Protein AF-D8TNQ2-F1 (afdb_monomer)

pLDDT: mean 84.47, std 15.9, range [30.89, 97.31]

Nearest PDB structures (foldseek):
  5v9t-assembly2_B  TM=5.669E-01  e=1.980E-07  Homo sapiens
  4igp-assembly1_A  TM=9.130E-01  e=7.333E-04  Oryza sativa Japonica Group
  5fwj-assembly2_B  TM=7.822E-01  e=3.692E-03  Homo sapiens

Organism: NCBI:txid3068

Sequence (147 aa):
MTSCGGAQEGTAFMSIPSAPTFCPTEDEWEEPLRYLASIRPQAEPYGICKIIPPKGWEPPCALNLSLLKFPTRKQKVHELQHRDFKQAQLDFYEDYDRFLHSQGKQLCKWKYPQFLGKDIDIFVLYRAVKRRGGYESITEQKKWREV

Solvent-accessible surface area (backbone atoms only — not comparable to full-atom values): 9654 Å² total; per-residue (Å²): 135,83,84,88,81,90,86,75,90,65,78,76,74,74,76,74,78,79,62,57,74,44,72,52,52,69,79,46,56,77,41,52,70,62,42,51,60,70,48,36,85,74,32,58,88,68,77,46,65,43,75,47,76,40,94,86,69,74,82,78,79,90,68,62,72,92,77,65,80,77,90,84,82,91,79,60,72,91,54,60,89,40,64,63,52,60,54,54,44,51,55,48,52,54,52,49,35,54,53,31,46,76,71,79,40,73,81,52,76,92,69,50,60,63,57,97,88,37,77,54,58,62,63,59,50,50,52,44,36,51,75,59,65,28,69,67,53,31,60,77,68,65,44,69,88,78,94

Mean predicted aligned error: 13.46 Å

Secondary structure (DSSP, 8-state):
---------------PPPPPEE---HHHHHSHHHHHHHHHHHHGGGS--EEPPPTT--------TTT---------HHHHTTHHHHHHHHHHHHHHHHHHHHTT----GGG--EETTEE--HHHHHHHHHHTTHHHHHHHTT-GGG-

InterPro domains:
  IPR001606 ARID DNA-binding domain [PF01388] (90-147)
  IPR001606 ARID DNA-binding domain [PS51011] (86-147)
  IPR003349 JmjN domain [PF02375] (20-53)
  IPR003349 JmjN domain [PS51183] (19-60)
  IPR003349 JmjN domain [SM00545] (18-59)
  IPR036431 ARID DNA-binding domain superfamily [SSF46774] (69-147)

Radius of gyration: 27.8 Å; Cα contacts (8 Å, |Δi|>4): 69; chains: 1; bounding box: 57×58×66 Å

Foldseek 3Di:
DDDDDDDDPDPPPPPDDDQAEEEDDPVCVVPVVVVCVVCCVVRVVVVDHHYDYPPPDDDDDPDDPVPDDDDDDDDDPVCVVCPVVVVVLVVVVVVVQVVQVVVVHGDDQVPADDDPNHGDSVSVVQVVQVVQPHDVNCVVVVVPVVD

Structure (mmCIF, N/CA/C/O backbone):
data_AF-D8TNQ2-F1
#
_entry.id   AF-D8TNQ2-F1
#
loop_
_atom_site.group_PDB
_atom_site.id
_atom_site.type_symbol
_atom_site.label_atom_id
_atom_site.label_alt_id
_atom_site.label_comp_id
_atom_site.label_asym_id
_atom_site.label_entity_id
_atom_site.label_seq_id
_atom_site.pdbx_PDB_ins_code
_atom_site.Cartn_x
_atom_site.Cartn_y
_atom_site.Cartn_z
_atom_site.occupancy
_atom_site.B_iso_or_equiv
_atom_site.auth_seq_id
_atom_site.auth_comp_id
_atom_site.auth_asym_id
_atom_site.auth_atom_id
_atom_site.pdbx_PDB_model_num
ATOM 1 N N . MET A 1 1 ? 21.704 -41.884 31.330 1.00 35.34 1 MET A N 1
ATOM 2 C CA . MET A 1 1 ? 21.162 -40.635 31.901 1.00 35.34 1 MET A CA 1
ATOM 3 C C . MET A 1 1 ? 20.596 -39.831 30.734 1.00 35.34 1 MET A C 1
ATOM 5 O O . MET A 1 1 ? 21.374 -39.411 29.896 1.00 35.34 1 MET A O 1
ATOM 9 N N . THR A 1 2 ? 19.314 -40.062 30.418 1.00 35.72 2 THR A N 1
ATOM 10 C CA . THR A 1 2 ? 18.192 -39.096 30.589 1.00 35.72 2 THR A CA 1
ATOM 11 C C . THR A 1 2 ? 18.253 -38.005 29.506 1.00 35.72 2 THR A C 1
ATOM 13 O O . THR A 1 2 ? 19.149 -37.179 29.547 1.00 35.72 2 THR A O 1
ATOM 16 N N . SER A 1 3 ? 17.538 -38.104 28.379 1.00 34.66 3 SER A N 1
ATOM 17 C CA . SER A 1 3 ? 16.085 -37.954 28.142 1.00 34.66 3 SER A CA 1
ATOM 18 C C . SER A 1 3 ? 15.534 -36.536 28.360 1.00 34.66 3 SER A C 1
ATOM 20 O O . SER A 1 3 ? 15.686 -35.985 29.444 1.00 34.66 3 SER A O 1
ATOM 22 N N . CYS A 1 4 ? 14.763 -36.087 27.356 1.00 34.34 4 CYS A N 1
ATOM 23 C CA . CYS A 1 4 ? 13.800 -34.970 27.320 1.00 34.34 4 CYS A CA 1
ATOM 24 C C . CYS A 1 4 ? 14.392 -33.543 27.253 1.00 34.34 4 CYS A C 1
ATOM 26 O O . CYS A 1 4 ? 15.386 -33.248 27.892 1.00 34.34 4 CYS A O 1
ATOM 28 N N . GLY A 1 5 ? 13.821 -32.585 26.520 1.00 30.89 5 GLY A N 1
ATOM 29 C CA . GLY A 1 5 ? 12.487 -32.513 25.934 1.00 30.89 5 GLY A CA 1
ATOM 30 C C . GLY A 1 5 ? 12.405 -31.429 24.856 1.00 30.89 5 GLY A C 1
ATOM 31 O O . GLY A 1 5 ? 13.267 -30.557 24.758 1.00 30.89 5 GLY A O 1
ATOM 32 N N . GLY A 1 6 ? 11.380 -31.550 24.015 1.00 41.28 6 GLY A N 1
ATOM 33 C CA . GLY A 1 6 ? 11.114 -30.645 22.905 1.00 41.28 6 GLY A CA 1
ATOM 34 C C . GLY A 1 6 ? 10.463 -29.324 23.306 1.00 41.28 6 GLY A C 1
ATOM 35 O O . GLY A 1 6 ? 9.949 -29.178 24.411 1.00 41.28 6 GLY A O 1
ATOM 36 N N . ALA A 1 7 ? 10.492 -28.396 22.352 1.00 35.47 7 ALA A N 1
ATOM 37 C CA . ALA A 1 7 ? 9.659 -27.204 22.167 1.00 35.47 7 ALA A CA 1
ATOM 38 C C . ALA A 1 7 ? 10.295 -26.474 20.957 1.00 35.47 7 ALA A C 1
ATOM 40 O O . ALA A 1 7 ? 11.505 -26.300 20.940 1.00 35.47 7 ALA A O 1
ATOM 41 N N . GLN A 1 8 ? 9.635 -26.054 19.884 1.00 39.62 8 GLN A N 1
ATOM 42 C CA . GLN A 1 8 ? 8.227 -25.860 19.572 1.00 39.62 8 GLN A CA 1
ATOM 43 C C . GLN A 1 8 ? 8.065 -26.089 18.060 1.00 39.62 8 GLN A C 1
ATOM 45 O O . GLN A 1 8 ? 8.934 -25.689 17.283 1.00 39.62 8 GLN A O 1
ATOM 50 N N . GLU A 1 9 ? 6.948 -26.680 17.636 1.00 41.31 9 GLU A N 1
ATOM 51 C CA . GLU A 1 9 ? 6.455 -26.527 16.265 1.00 41.31 9 GLU A CA 1
ATOM 52 C C . GLU A 1 9 ? 6.163 -25.041 16.043 1.00 41.31 9 GLU A C 1
ATOM 54 O O . GLU A 1 9 ? 5.112 -24.518 16.416 1.00 41.31 9 GLU A O 1
ATOM 59 N N . GLY A 1 10 ? 7.139 -24.330 15.479 1.00 40.44 10 GLY A N 1
ATOM 60 C CA . GLY A 1 10 ? 6.885 -23.048 14.852 1.00 40.44 10 GLY A CA 1
ATOM 61 C C . GLY A 1 10 ? 5.873 -23.291 13.745 1.00 40.44 10 GLY A C 1
ATOM 62 O O . GLY A 1 10 ? 6.100 -24.140 12.884 1.00 40.44 10 GLY A O 1
ATOM 63 N N . THR A 1 11 ? 4.752 -22.573 13.796 1.00 46.75 11 THR A N 1
ATOM 64 C CA . THR A 1 11 ? 3.790 -22.469 12.699 1.00 46.75 11 THR A CA 1
ATOM 65 C C . THR A 1 11 ? 4.561 -22.438 11.388 1.00 46.75 11 THR A C 1
ATOM 67 O O . THR A 1 11 ? 5.325 -21.494 11.166 1.00 46.75 11 THR A O 1
ATOM 70 N N . ALA A 1 12 ? 4.432 -23.487 10.574 1.00 49.22 12 ALA A N 1
ATOM 71 C CA . ALA A 1 12 ? 5.101 -23.552 9.290 1.00 49.22 12 ALA A CA 1
ATOM 72 C C . ALA A 1 12 ? 4.724 -22.279 8.529 1.00 49.22 12 ALA A C 1
ATOM 74 O O . ALA A 1 12 ? 3.564 -22.095 8.156 1.00 49.22 12 ALA A O 1
ATOM 75 N N . PHE A 1 13 ? 5.683 -21.364 8.364 1.00 58.62 13 PHE A N 1
ATOM 76 C CA . PHE A 1 13 ? 5.575 -20.309 7.373 1.00 58.62 13 PHE A CA 1
ATOM 77 C C . PHE A 1 13 ? 5.373 -21.054 6.061 1.00 58.62 13 PHE A C 1
ATOM 79 O O . PHE A 1 13 ? 6.330 -21.599 5.516 1.00 58.62 13 PHE A O 1
ATOM 86 N N . MET A 1 14 ? 4.124 -21.164 5.601 1.00 58.84 14 MET A N 1
ATOM 87 C CA . MET A 1 14 ? 3.856 -21.636 4.253 1.00 58.84 14 MET A CA 1
ATOM 88 C C . MET A 1 14 ? 4.643 -20.696 3.352 1.00 58.84 14 MET A C 1
ATOM 90 O O . MET A 1 14 ? 4.367 -19.494 3.315 1.00 58.84 14 MET A O 1
ATOM 94 N N . SER A 1 15 ? 5.708 -21.214 2.746 1.00 78.94 15 SER A N 1
ATOM 95 C CA . SER A 1 15 ? 6.585 -20.420 1.909 1.00 78.94 15 SER A CA 1
ATOM 96 C C . SER A 1 15 ? 5.744 -19.915 0.748 1.00 78.94 15 SER A C 1
ATOM 98 O O . SER A 1 15 ? 5.277 -20.681 -0.093 1.00 78.94 15 SER A O 1
ATOM 100 N N . ILE A 1 16 ? 5.487 -18.610 0.742 1.00 85.31 16 ILE A N 1
ATOM 101 C CA . ILE A 1 16 ? 4.807 -17.967 -0.376 1.00 85.31 16 ILE A CA 1
ATOM 102 C C . ILE A 1 16 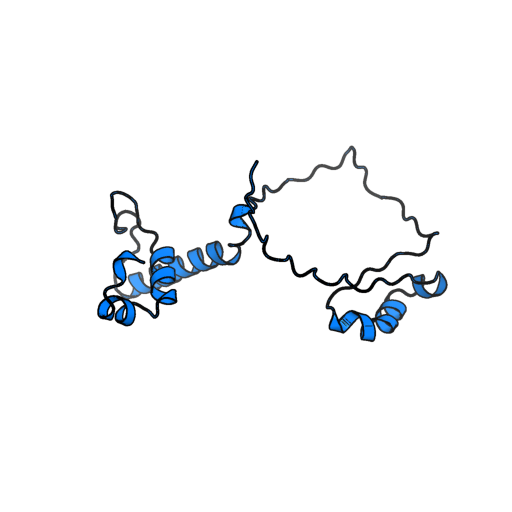? 5.687 -18.212 -1.610 1.00 85.31 16 ILE A C 1
ATOM 104 O O . ILE A 1 16 ? 6.895 -17.950 -1.540 1.00 85.31 16 ILE A O 1
ATOM 108 N N . PRO A 1 17 ? 5.134 -18.742 -2.716 1.00 88.88 17 PRO A N 1
ATOM 109 C CA . PRO A 1 17 ? 5.919 -18.982 -3.915 1.00 88.88 17 PRO A CA 1
ATOM 110 C C . PRO A 1 17 ? 6.496 -17.662 -4.431 1.00 88.88 17 PRO A C 1
ATOM 112 O O . PRO A 1 17 ? 5.834 -16.623 -4.408 1.00 88.88 17 PRO A O 1
ATOM 115 N N . SER A 1 18 ? 7.746 -17.701 -4.895 1.00 90.75 18 SER A N 1
ATOM 116 C CA . SER A 1 18 ? 8.381 -16.529 -5.499 1.00 90.75 18 SER A CA 1
ATOM 117 C C . SER A 1 18 ? 7.611 -16.089 -6.744 1.00 90.75 18 SER A C 1
ATOM 119 O O . SER A 1 18 ? 7.120 -16.923 -7.505 1.00 90.75 18 SER A O 1
ATOM 121 N N . ALA A 1 19 ? 7.557 -14.778 -6.981 1.00 94.31 19 ALA A N 1
ATOM 122 C CA . ALA A 1 19 ? 6.977 -14.239 -8.203 1.00 94.31 19 ALA A CA 1
ATOM 123 C C . ALA A 1 19 ? 7.782 -14.694 -9.441 1.00 94.31 19 ALA A C 1
ATOM 125 O O . ALA A 1 19 ? 9.015 -14.816 -9.347 1.00 94.31 19 ALA A O 1
ATOM 126 N N . PRO A 1 20 ? 7.126 -14.899 -10.601 1.00 96.38 20 PRO A N 1
ATOM 127 C CA . PRO A 1 20 ? 7.803 -15.162 -11.866 1.00 96.38 20 PRO A CA 1
ATOM 128 C C . PRO A 1 20 ? 8.862 -14.099 -12.158 1.00 96.38 20 PRO A C 1
ATOM 130 O O . PRO A 1 20 ? 8.621 -12.904 -11.969 1.00 96.38 20 PRO A O 1
ATOM 133 N N . THR A 1 21 ? 10.042 -14.541 -12.590 1.00 97.25 21 THR A N 1
ATOM 134 C CA . THR A 1 21 ? 11.164 -13.661 -12.931 1.00 97.25 21 THR A CA 1
ATOM 135 C C . THR A 1 21 ? 11.475 -13.778 -14.415 1.00 97.25 21 THR A C 1
ATOM 137 O O . THR A 1 21 ? 11.681 -14.883 -14.909 1.00 97.25 21 THR A O 1
ATOM 140 N N . PHE A 1 22 ? 11.537 -12.641 -15.099 1.00 97.12 22 PHE A N 1
ATOM 141 C CA . PHE A 1 22 ? 11.778 -12.547 -16.532 1.00 97.12 22 PHE A CA 1
ATOM 142 C C . PHE A 1 22 ? 13.055 -11.749 -16.815 1.00 97.12 22 PHE A C 1
ATOM 144 O O . PHE A 1 22 ? 13.315 -10.736 -16.164 1.00 97.12 22 PHE A O 1
ATOM 151 N N . CYS A 1 23 ? 13.845 -12.216 -17.779 1.00 96.19 23 CYS A N 1
ATOM 152 C CA . CYS A 1 23 ? 15.107 -11.605 -18.194 1.00 96.19 23 CYS A CA 1
ATOM 153 C C . CYS A 1 23 ? 15.033 -11.320 -19.705 1.00 96.19 23 CYS A C 1
ATOM 155 O O . CYS A 1 23 ? 15.364 -12.217 -20.482 1.00 96.19 23 CYS A O 1
ATOM 157 N N . PRO A 1 24 ? 14.535 -10.145 -20.130 1.00 95.94 24 PRO A N 1
ATOM 158 C CA . PRO A 1 24 ? 14.469 -9.770 -21.540 1.00 95.94 24 PRO A CA 1
ATOM 159 C C . PRO A 1 24 ? 15.849 -9.751 -22.196 1.00 95.94 24 PRO A C 1
ATOM 161 O O . PRO A 1 24 ? 16.865 -9.451 -21.562 1.00 95.94 24 PRO A O 1
ATOM 164 N N . THR A 1 25 ? 15.857 -10.044 -23.490 1.00 94.62 25 THR A N 1
ATOM 165 C CA . THR A 1 25 ? 16.983 -9.744 -24.382 1.00 94.62 25 THR A CA 1
ATOM 166 C C . THR A 1 25 ? 17.082 -8.238 -24.653 1.00 94.62 25 THR A C 1
ATOM 168 O O . THR A 1 25 ? 16.164 -7.488 -24.327 1.00 94.62 25 THR A O 1
ATOM 171 N N . GLU A 1 26 ? 18.191 -7.774 -25.237 1.00 92.81 26 GLU A N 1
ATOM 172 C CA . GLU A 1 26 ? 18.351 -6.355 -25.602 1.00 92.81 26 GLU A CA 1
ATOM 173 C C . GLU A 1 26 ? 17.257 -5.900 -26.582 1.00 92.81 26 GLU A C 1
ATOM 175 O O . GLU A 1 26 ? 16.597 -4.901 -26.320 1.00 92.81 26 GLU A O 1
ATOM 180 N N . ASP A 1 27 ? 16.963 -6.697 -27.615 1.00 93.00 27 ASP A N 1
ATOM 181 C CA . ASP A 1 27 ? 15.904 -6.398 -28.592 1.00 93.00 27 ASP A CA 1
ATOM 182 C C . ASP A 1 27 ? 14.510 -6.293 -27.945 1.00 93.00 27 ASP A C 1
ATOM 184 O O . ASP A 1 27 ? 13.705 -5.430 -28.290 1.00 93.00 27 ASP A O 1
ATOM 188 N N . GLU A 1 28 ? 14.204 -7.164 -26.980 1.00 93.56 28 GLU A N 1
ATOM 189 C CA . GLU A 1 28 ? 12.941 -7.112 -26.235 1.00 93.56 28 GLU A CA 1
ATOM 190 C C . GLU A 1 28 ? 12.879 -5.930 -25.258 1.00 93.56 28 GLU A C 1
ATOM 192 O O . GLU A 1 28 ? 11.793 -5.439 -24.943 1.00 93.56 28 GLU A O 1
ATOM 197 N N . TRP A 1 29 ? 14.035 -5.482 -24.767 1.00 94.75 29 TRP A N 1
ATOM 198 C CA . TRP A 1 29 ? 14.154 -4.357 -23.845 1.00 94.75 29 TRP A CA 1
ATOM 199 C C . TRP A 1 29 ? 13.920 -3.006 -24.525 1.00 94.75 29 TRP A C 1
ATOM 201 O O . TRP A 1 29 ? 13.426 -2.087 -23.872 1.00 94.75 29 TRP A O 1
ATOM 211 N N . GLU A 1 30 ? 14.204 -2.899 -25.827 1.00 94.06 30 GLU A N 1
ATOM 212 C CA . GLU A 1 30 ? 13.939 -1.699 -26.636 1.00 94.06 30 GLU A CA 1
ATOM 213 C C . GLU A 1 30 ? 12.439 -1.361 -26.727 1.00 94.06 30 GLU A C 1
ATOM 215 O O . GLU A 1 30 ? 12.063 -0.187 -26.759 1.00 94.06 30 GLU A O 1
ATOM 220 N N . GLU A 1 31 ? 11.553 -2.367 -26.690 1.00 95.50 31 GLU A N 1
ATOM 221 C CA . GLU A 1 31 ? 10.094 -2.181 -26.682 1.00 95.50 31 GLU A CA 1
ATOM 222 C C . GLU A 1 31 ? 9.431 -2.721 -25.387 1.00 95.50 31 GLU A C 1
ATOM 224 O O . GLU A 1 31 ? 8.707 -3.726 -25.423 1.00 95.50 31 GLU A O 1
ATOM 229 N N . PRO A 1 32 ? 9.561 -2.038 -24.225 1.00 94.25 32 PRO A N 1
ATOM 230 C CA . PRO A 1 32 ? 9.100 -2.564 -22.936 1.00 94.25 32 PRO A CA 1
ATOM 231 C C . PRO A 1 32 ? 7.610 -2.916 -22.890 1.00 94.25 32 PRO A C 1
ATOM 233 O O . PRO A 1 32 ? 7.225 -3.909 -22.280 1.00 94.25 32 PRO A O 1
ATOM 236 N N . LEU A 1 33 ? 6.745 -2.124 -23.535 1.00 96.00 33 LEU A N 1
ATOM 237 C CA . LEU A 1 33 ? 5.299 -2.382 -23.549 1.00 96.00 33 LEU A CA 1
ATOM 238 C C . LEU A 1 33 ? 4.951 -3.648 -24.338 1.00 96.00 33 LEU A C 1
ATOM 240 O O . LEU A 1 33 ? 4.054 -4.396 -23.944 1.00 96.00 33 LEU A O 1
ATOM 244 N N . ARG A 1 34 ? 5.681 -3.901 -25.428 1.00 96.62 34 ARG A N 1
ATOM 245 C CA . ARG A 1 34 ? 5.539 -5.113 -26.234 1.00 96.62 34 ARG A CA 1
ATOM 246 C C . ARG A 1 34 ? 6.000 -6.334 -25.445 1.00 96.62 34 ARG A C 1
ATOM 248 O O . ARG A 1 34 ? 5.300 -7.344 -25.434 1.00 96.62 34 ARG A O 1
ATOM 255 N N . TYR A 1 35 ? 7.121 -6.218 -24.735 1.00 96.62 35 TYR A N 1
ATOM 256 C CA . TYR A 1 35 ? 7.605 -7.267 -23.842 1.00 96.62 35 TYR A CA 1
ATOM 257 C C . TYR A 1 35 ? 6.635 -7.546 -22.684 1.00 96.62 35 TYR A C 1
ATOM 259 O O . TYR A 1 35 ? 6.300 -8.693 -22.407 1.00 96.62 35 TYR A O 1
ATOM 267 N N . LEU A 1 36 ? 6.087 -6.508 -22.046 1.00 96.69 36 LEU A N 1
ATOM 268 C CA . LEU A 1 36 ? 5.072 -6.672 -20.999 1.00 96.69 36 LEU A CA 1
ATOM 269 C C . LEU A 1 36 ? 3.828 -7.405 -21.517 1.00 96.69 36 LEU A C 1
ATOM 271 O O . LEU A 1 36 ? 3.282 -8.261 -20.821 1.00 96.69 36 LEU A O 1
ATOM 275 N N . ALA A 1 37 ? 3.391 -7.102 -22.742 1.00 96.88 37 ALA A N 1
ATOM 276 C CA . ALA A 1 37 ? 2.282 -7.803 -23.376 1.00 96.88 37 ALA A CA 1
ATOM 277 C C . ALA A 1 37 ? 2.600 -9.283 -23.652 1.00 96.88 37 ALA A C 1
ATOM 279 O O . ALA A 1 37 ? 1.714 -10.122 -23.484 1.00 96.88 37 ALA A O 1
ATOM 280 N N . SER A 1 38 ? 3.842 -9.622 -24.022 1.00 96.94 38 SER A N 1
ATOM 281 C CA . SER A 1 38 ? 4.238 -11.012 -24.285 1.00 96.94 38 SER A CA 1
ATOM 282 C C . SER A 1 38 ? 4.281 -11.867 -23.013 1.00 96.94 38 SER A C 1
ATOM 284 O O . SER A 1 38 ? 3.850 -13.021 -23.038 1.00 96.94 38 SER A O 1
ATOM 286 N N . ILE A 1 39 ? 4.724 -11.302 -21.883 1.00 96.88 39 ILE A N 1
ATOM 287 C CA . ILE A 1 39 ? 4.812 -12.024 -20.600 1.00 96.88 39 ILE A CA 1
ATOM 288 C C . ILE A 1 39 ? 3.507 -12.005 -19.791 1.00 96.88 39 ILE A C 1
ATOM 290 O O . ILE A 1 39 ? 3.347 -12.803 -18.863 1.00 96.88 39 ILE A O 1
ATOM 294 N N . ARG A 1 40 ? 2.553 -11.124 -20.129 1.00 96.62 40 ARG A N 1
ATOM 295 C CA . ARG A 1 40 ? 1.284 -10.954 -19.401 1.00 96.62 40 ARG A CA 1
ATOM 296 C C . ARG A 1 40 ? 0.543 -12.269 -19.126 1.00 96.62 40 ARG A C 1
ATOM 298 O O . ARG A 1 40 ? 0.199 -12.472 -17.963 1.00 96.62 40 ARG A O 1
ATOM 305 N N . PRO A 1 41 ? 0.340 -13.187 -20.094 1.00 97.25 41 PRO A N 1
ATOM 306 C CA . PRO A 1 41 ? -0.399 -14.427 -19.839 1.00 97.25 41 PRO A CA 1
ATOM 307 C C . PRO A 1 41 ? 0.218 -15.300 -18.736 1.00 97.25 41 PRO A C 1
ATOM 309 O O . PRO A 1 41 ? -0.489 -16.062 -18.085 1.00 97.25 41 PRO A O 1
ATOM 312 N N . GLN A 1 42 ? 1.532 -15.186 -18.515 1.00 95.69 42 GLN A N 1
ATOM 313 C CA . GLN A 1 42 ? 2.262 -15.940 -17.493 1.00 95.69 42 GLN A CA 1
ATOM 314 C C . GLN A 1 42 ? 2.312 -15.200 -16.149 1.00 95.69 42 GLN A C 1
ATOM 316 O O . GLN A 1 42 ? 2.299 -15.833 -15.097 1.00 95.69 42 GLN A O 1
ATOM 321 N N . ALA A 1 43 ? 2.376 -13.865 -16.169 1.00 96.06 43 ALA A N 1
ATOM 322 C CA . ALA A 1 43 ? 2.496 -13.032 -14.972 1.00 96.06 43 ALA A CA 1
ATOM 323 C C . ALA A 1 43 ? 1.144 -12.702 -14.311 1.00 96.06 43 ALA A C 1
ATOM 325 O O . ALA A 1 43 ? 1.062 -12.610 -13.086 1.00 96.06 43 ALA A O 1
ATOM 326 N N . GLU A 1 44 ? 0.082 -12.535 -15.104 1.00 96.12 44 GLU A N 1
ATOM 327 C CA . GLU A 1 44 ? -1.250 -12.106 -14.652 1.00 96.12 44 GLU A CA 1
ATOM 328 C C . GLU A 1 44 ? -1.851 -12.996 -13.547 1.00 96.12 44 GLU A C 1
ATOM 330 O O . GLU A 1 44 ? -2.343 -12.433 -12.567 1.00 96.12 44 GLU A O 1
ATOM 335 N N . PRO A 1 45 ? -1.731 -14.342 -13.585 1.00 95.50 45 PRO A N 1
ATOM 336 C CA . PRO A 1 45 ? -2.225 -15.201 -12.504 1.00 95.50 45 PRO A CA 1
ATOM 337 C C . PRO A 1 45 ? -1.579 -14.942 -11.135 1.00 95.50 45 PRO A C 1
ATOM 339 O O . PRO A 1 45 ? -2.189 -15.220 -10.105 1.00 95.50 45 PRO A O 1
ATOM 342 N N . TYR A 1 46 ? -0.350 -14.419 -11.107 1.00 95.00 46 TYR A N 1
ATOM 343 C CA . TYR A 1 46 ? 0.393 -14.142 -9.874 1.00 95.00 46 TYR A CA 1
ATOM 344 C C . TYR A 1 46 ? 0.156 -12.722 -9.343 1.00 95.00 46 TYR A C 1
ATOM 346 O O . TYR A 1 46 ? 0.525 -12.422 -8.208 1.00 95.00 46 TYR A O 1
ATOM 354 N N . GLY A 1 47 ? -0.404 -11.821 -10.158 1.00 95.88 47 GLY A N 1
ATOM 355 C CA . GLY A 1 47 ? -0.620 -10.405 -9.834 1.00 95.88 47 GLY A CA 1
ATOM 356 C C . GLY A 1 47 ? 0.650 -9.540 -9.785 1.00 95.88 47 GLY A C 1
ATOM 357 O O . GLY A 1 47 ? 0.558 -8.320 -9.900 1.00 95.88 47 GLY A O 1
ATOM 358 N N . ILE A 1 48 ? 1.832 -10.150 -9.651 1.00 96.50 48 ILE A N 1
ATOM 359 C CA . ILE A 1 48 ? 3.144 -9.495 -9.684 1.00 96.50 48 ILE A CA 1
ATOM 360 C C . ILE A 1 48 ? 4.157 -10.341 -10.465 1.00 96.50 48 ILE A C 1
ATOM 362 O O . ILE A 1 48 ? 4.073 -11.567 -10.500 1.00 96.50 48 ILE A O 1
ATOM 366 N N . CYS A 1 49 ? 5.165 -9.689 -11.042 1.00 96.81 49 CYS A N 1
ATOM 367 C CA . CYS A 1 49 ? 6.354 -10.343 -11.585 1.00 96.81 49 CYS A CA 1
ATOM 368 C C . CYS A 1 49 ? 7.601 -9.487 -11.334 1.00 96.81 49 CYS A C 1
ATOM 370 O O . CYS A 1 49 ? 7.507 -8.299 -11.019 1.00 96.81 49 CYS A O 1
ATOM 372 N N . LYS A 1 50 ? 8.775 -10.103 -11.460 1.00 97.31 50 LYS A N 1
ATOM 373 C CA . LYS A 1 50 ? 10.076 -9.439 -11.395 1.00 97.31 50 LYS A CA 1
ATOM 374 C C . LYS A 1 50 ? 10.685 -9.415 -12.793 1.00 97.31 50 LYS A C 1
ATOM 376 O O . LYS A 1 50 ? 10.759 -10.453 -13.441 1.00 97.31 50 LYS A O 1
ATOM 381 N N . ILE A 1 51 ? 11.175 -8.261 -13.230 1.00 97.25 51 ILE A N 1
ATOM 382 C CA . ILE A 1 51 ? 11.920 -8.130 -14.486 1.00 97.25 51 ILE A CA 1
ATOM 383 C C . ILE A 1 51 ? 13.357 -7.750 -14.142 1.00 97.25 51 ILE A C 1
ATOM 385 O O . ILE A 1 51 ? 13.587 -6.810 -13.381 1.00 97.25 51 ILE A O 1
ATOM 389 N N . ILE A 1 52 ? 14.315 -8.518 -14.652 1.00 96.44 52 ILE A N 1
ATOM 390 C CA . ILE A 1 52 ? 15.744 -8.241 -14.514 1.00 96.44 52 ILE A CA 1
ATOM 391 C C . ILE A 1 52 ? 16.210 -7.634 -15.838 1.00 96.44 52 ILE A C 1
ATOM 393 O O . ILE A 1 52 ? 16.113 -8.319 -16.852 1.00 96.44 52 ILE A O 1
ATOM 397 N N . PRO A 1 53 ? 16.693 -6.383 -15.856 1.00 95.50 53 PRO A N 1
ATOM 398 C CA . PRO A 1 53 ? 17.143 -5.753 -17.091 1.00 95.50 53 PRO A CA 1
ATOM 399 C C . PRO A 1 53 ? 18.332 -6.507 -17.723 1.00 95.50 53 PRO A C 1
ATOM 401 O O . PRO A 1 53 ? 19.045 -7.230 -17.013 1.00 95.50 53 PRO A O 1
ATOM 404 N N . PRO A 1 54 ? 18.585 -6.328 -19.034 1.00 95.31 54 PRO A N 1
ATOM 405 C CA . PRO A 1 54 ? 19.770 -6.866 -19.697 1.00 95.31 54 PRO A CA 1
ATOM 406 C C . PRO A 1 54 ? 21.065 -6.404 -19.017 1.00 95.31 54 PRO A C 1
ATOM 408 O O . PRO A 1 54 ? 21.138 -5.308 -18.465 1.00 95.31 54 PRO A O 1
ATOM 411 N N . LYS A 1 55 ? 22.121 -7.223 -19.092 1.00 89.50 55 LYS A N 1
ATOM 412 C CA . LYS A 1 55 ? 23.389 -6.990 -18.371 1.00 89.50 55 LYS A CA 1
ATOM 413 C C . LYS A 1 55 ? 24.086 -5.665 -18.711 1.00 89.50 55 LYS A C 1
ATOM 415 O O . LYS A 1 55 ? 24.857 -5.192 -17.890 1.00 89.50 55 LYS A O 1
ATOM 420 N N . GLY A 1 56 ? 23.851 -5.099 -19.897 1.00 88.12 56 GLY A N 1
ATOM 421 C CA . GLY A 1 56 ? 24.434 -3.819 -20.321 1.00 88.12 56 GLY A CA 1
ATOM 422 C C . GLY A 1 56 ? 23.637 -2.580 -19.898 1.00 88.12 56 GLY A C 1
ATOM 423 O O . GLY A 1 56 ? 24.085 -1.460 -20.133 1.00 88.12 56 GLY A O 1
ATOM 424 N N . TRP A 1 57 ? 22.455 -2.749 -19.299 1.00 90.81 57 TRP A N 1
ATOM 425 C CA . TRP A 1 57 ? 21.589 -1.634 -18.931 1.00 90.81 57 TRP A CA 1
ATOM 426 C C . TRP A 1 57 ? 21.888 -1.148 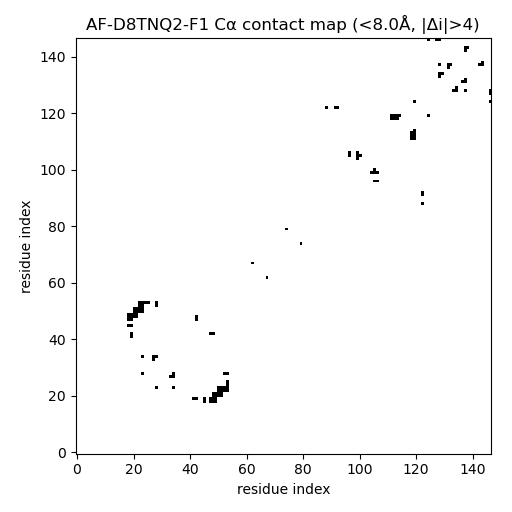-17.510 1.00 90.81 57 TRP A C 1
ATOM 428 O O . TRP A 1 57 ? 21.386 -1.685 -16.522 1.00 90.81 57 TRP A O 1
ATOM 438 N N . GLU A 1 58 ? 22.697 -0.096 -17.417 1.00 91.06 58 GLU A N 1
ATOM 439 C CA . GLU A 1 58 ? 23.080 0.546 -16.157 1.00 91.06 58 GLU A CA 1
ATOM 440 C C . GLU A 1 58 ? 22.774 2.053 -16.216 1.00 91.06 58 GLU A C 1
ATOM 442 O O . GLU A 1 58 ? 23.643 2.863 -16.552 1.00 91.06 58 GLU A O 1
ATOM 447 N N . PRO A 1 59 ? 21.525 2.474 -15.938 1.00 91.38 59 PRO A N 1
ATOM 448 C CA . PRO A 1 59 ? 21.176 3.887 -15.968 1.00 91.38 59 PRO A CA 1
ATOM 449 C C . PRO A 1 59 ? 21.889 4.643 -14.832 1.00 91.38 59 PRO A C 1
ATOM 451 O O . PRO A 1 59 ? 21.885 4.184 -13.684 1.00 91.38 59 PRO A O 1
ATOM 454 N N . PRO A 1 60 ? 22.462 5.830 -15.100 1.00 92.75 60 PRO A N 1
ATOM 455 C CA . PRO A 1 60 ? 23.086 6.627 -14.055 1.00 92.75 60 PRO A CA 1
ATOM 456 C C . PRO A 1 60 ? 22.034 7.121 -13.054 1.00 92.75 60 PRO A C 1
ATOM 458 O O . PRO A 1 60 ? 20.946 7.567 -13.424 1.00 92.75 60 PRO A O 1
ATOM 461 N N . CYS A 1 61 ? 22.369 7.095 -11.763 1.00 90.00 61 CYS A N 1
ATOM 462 C CA . CYS A 1 61 ? 21.526 7.710 -10.743 1.00 90.00 61 CYS A CA 1
ATOM 463 C C . CYS A 1 61 ? 21.589 9.238 -10.883 1.00 90.00 61 CYS A C 1
ATOM 465 O O . CYS A 1 61 ? 22.619 9.850 -10.610 1.00 90.00 61 CYS A O 1
ATOM 467 N N . ALA A 1 62 ? 20.479 9.867 -11.276 1.00 90.62 62 ALA A N 1
ATOM 468 C CA . ALA A 1 62 ? 20.401 11.322 -11.443 1.00 90.62 62 ALA A CA 1
ATOM 469 C C . ALA A 1 62 ? 20.361 12.104 -10.111 1.00 90.62 62 ALA A C 1
ATOM 471 O O . ALA A 1 62 ? 20.366 13.334 -10.108 1.00 90.62 62 ALA A O 1
ATOM 472 N N . LEU A 1 63 ? 20.285 11.411 -8.969 1.00 91.31 63 LEU A N 1
ATOM 473 C CA . LEU A 1 63 ? 20.131 12.028 -7.654 1.00 91.31 63 LEU A CA 1
ATOM 474 C C . LEU A 1 63 ? 21.477 12.178 -6.948 1.00 91.31 63 LEU A C 1
ATOM 476 O O . LEU A 1 63 ? 22.195 11.206 -6.718 1.00 91.31 63 LEU A O 1
ATOM 480 N N . ASN A 1 64 ? 21.774 13.398 -6.499 1.00 91.44 64 ASN A N 1
ATOM 481 C CA . ASN A 1 64 ? 22.893 13.633 -5.598 1.00 91.44 64 ASN A CA 1
ATOM 482 C C . ASN A 1 64 ? 22.490 13.292 -4.152 1.00 91.44 64 ASN A C 1
ATOM 484 O O . ASN A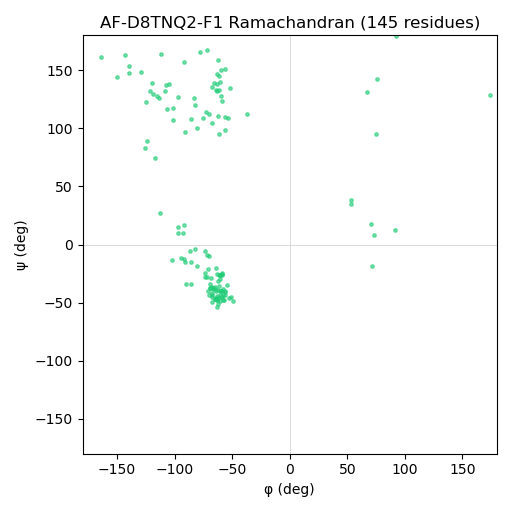 1 64 ? 21.864 14.093 -3.455 1.00 91.44 64 ASN A O 1
ATOM 488 N N . LEU A 1 65 ? 22.893 12.106 -3.694 1.00 90.38 65 LEU A N 1
ATOM 489 C CA . LEU A 1 65 ? 22.561 11.586 -2.364 1.00 90.38 65 LEU A CA 1
ATOM 490 C C . LEU A 1 65 ? 23.084 12.457 -1.209 1.00 90.38 65 LEU A C 1
ATOM 492 O O . LEU A 1 65 ? 22.480 12.464 -0.141 1.00 90.38 65 LEU A O 1
ATOM 496 N N . SER A 1 66 ? 24.165 13.219 -1.414 1.00 90.12 66 SER A N 1
ATOM 497 C CA . SER A 1 66 ? 24.743 14.089 -0.374 1.00 90.12 66 SER A CA 1
ATOM 498 C C . SER A 1 66 ? 23.919 15.352 -0.099 1.00 90.12 66 SER A C 1
ATOM 500 O O . SER A 1 66 ? 23.982 15.909 0.996 1.00 90.12 66 SER A O 1
ATOM 502 N N . LEU A 1 67 ? 23.121 15.792 -1.076 1.00 92.12 67 LEU A N 1
ATOM 503 C CA . LEU A 1 67 ? 22.274 16.983 -0.972 1.00 92.12 67 LEU A CA 1
ATOM 504 C C . LEU A 1 67 ? 20.799 16.636 -0.720 1.00 92.12 67 LEU A C 1
ATOM 506 O O . LEU A 1 67 ? 20.011 17.511 -0.359 1.00 92.12 67 LEU A O 1
ATOM 510 N N . LEU A 1 68 ? 20.414 15.369 -0.899 1.00 93.12 68 LEU A N 1
ATOM 511 C CA . LEU A 1 68 ? 19.031 14.920 -0.805 1.00 93.12 68 LEU A CA 1
ATOM 512 C C . LEU A 1 68 ? 18.543 14.912 0.654 1.00 93.12 68 LEU A C 1
ATOM 514 O O . LEU A 1 68 ? 18.980 14.105 1.472 1.00 93.12 68 LEU A O 1
ATOM 518 N N . LYS A 1 69 ? 17.579 15.783 0.971 1.00 93.44 69 LYS A N 1
ATOM 519 C CA . LYS A 1 69 ? 16.858 15.791 2.252 1.00 93.44 69 LYS A CA 1
ATOM 520 C C . LYS A 1 69 ? 15.367 15.630 2.000 1.00 93.44 69 LYS A C 1
ATOM 522 O O . LYS A 1 69 ? 14.795 16.342 1.181 1.00 93.44 69 LYS A O 1
ATOM 527 N N . PHE A 1 70 ? 14.731 14.726 2.734 1.00 94.69 70 PHE A N 1
ATOM 528 C CA . PHE A 1 70 ? 13.286 14.530 2.692 1.00 94.69 70 PHE A CA 1
ATOM 529 C C . PHE A 1 70 ? 12.742 14.294 4.106 1.00 94.69 70 PHE A C 1
ATOM 531 O O . PHE A 1 70 ? 13.444 13.730 4.951 1.00 94.69 70 PHE A O 1
ATOM 538 N N . PRO A 1 71 ? 11.505 14.732 4.396 1.00 94.00 71 PRO A N 1
ATOM 539 C CA . PRO A 1 71 ? 10.871 14.456 5.676 1.00 94.00 71 PRO A CA 1
ATOM 540 C C . PRO A 1 71 ? 10.647 12.950 5.832 1.00 94.00 71 PRO A C 1
ATOM 542 O O . PRO A 1 71 ? 10.137 12.280 4.932 1.00 94.00 71 PRO A O 1
ATOM 545 N N . THR A 1 72 ? 11.007 12.409 6.991 1.00 94.88 72 THR A N 1
ATOM 546 C CA . THR A 1 72 ? 10.815 10.990 7.297 1.00 94.88 72 THR A CA 1
ATOM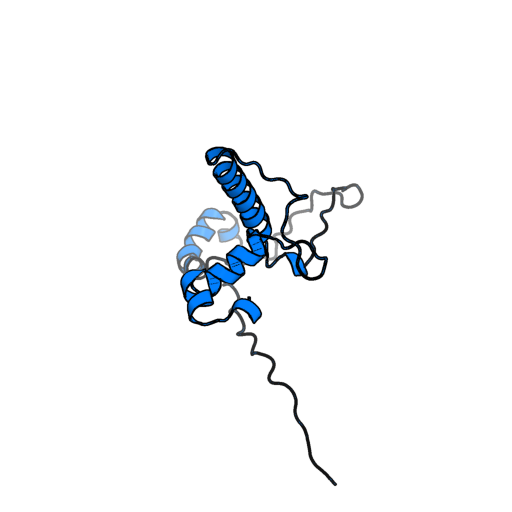 547 C C . THR A 1 72 ? 9.472 10.756 7.983 1.00 94.88 72 THR A C 1
ATOM 549 O O . THR A 1 72 ? 8.884 11.651 8.593 1.00 94.88 72 THR A O 1
ATOM 552 N N . ARG A 1 73 ? 8.961 9.525 7.886 1.00 91.12 73 ARG A N 1
ATOM 553 C CA . ARG A 1 73 ? 7.753 9.089 8.597 1.00 91.12 73 ARG A CA 1
ATOM 554 C C . ARG A 1 73 ? 8.106 7.937 9.528 1.00 91.12 73 ARG A C 1
ATOM 556 O O . ARG A 1 73 ? 8.708 6.959 9.096 1.00 91.12 73 ARG A O 1
ATOM 563 N N . LYS A 1 74 ? 7.703 8.028 10.798 1.00 91.06 74 LYS A N 1
ATOM 564 C CA . LYS A 1 74 ? 7.846 6.927 11.761 1.00 91.06 74 LYS A CA 1
ATOM 565 C C . LYS A 1 74 ? 6.692 5.942 11.578 1.00 91.06 74 LYS A C 1
ATOM 567 O O . LYS A 1 74 ? 5.536 6.319 11.749 1.00 91.06 74 LYS A O 1
ATOM 572 N N . GLN A 1 75 ? 6.999 4.686 11.265 1.00 88.50 75 GLN A N 1
ATOM 573 C CA . GLN A 1 75 ? 6.013 3.605 11.183 1.00 88.50 75 GLN A CA 1
ATOM 574 C C . GLN A 1 75 ? 6.158 2.679 12.394 1.00 88.50 75 GLN A C 1
ATOM 576 O O . GLN A 1 75 ? 7.195 2.050 12.588 1.00 88.50 75 GLN A O 1
ATOM 581 N N . LYS A 1 76 ? 5.124 2.600 13.236 1.00 85.50 76 LYS A N 1
ATOM 582 C CA . LYS A 1 76 ? 5.081 1.669 14.369 1.00 85.50 76 LYS A CA 1
ATOM 583 C C . LYS A 1 76 ? 4.558 0.316 13.890 1.00 85.50 76 LYS A C 1
ATOM 585 O O . LYS A 1 76 ? 3.372 0.186 13.612 1.00 85.50 76 LYS A O 1
ATOM 590 N N . VAL A 1 77 ? 5.433 -0.689 13.810 1.00 86.19 77 VAL A N 1
ATOM 591 C CA . VAL A 1 77 ? 5.111 -2.009 13.227 1.00 86.19 77 VAL A CA 1
ATOM 592 C C . VAL A 1 77 ? 3.901 -2.675 13.893 1.00 86.19 77 VAL A C 1
ATOM 594 O O . VAL A 1 77 ? 3.040 -3.199 13.193 1.00 86.19 77 VAL A O 1
ATOM 597 N N . HIS A 1 78 ? 3.776 -2.574 15.220 1.00 79.75 78 HIS A N 1
ATOM 598 C CA . HIS A 1 78 ? 2.642 -3.132 15.971 1.00 79.75 78 HIS A CA 1
ATOM 599 C C . HIS A 1 78 ? 1.286 -2.489 15.627 1.00 79.75 78 H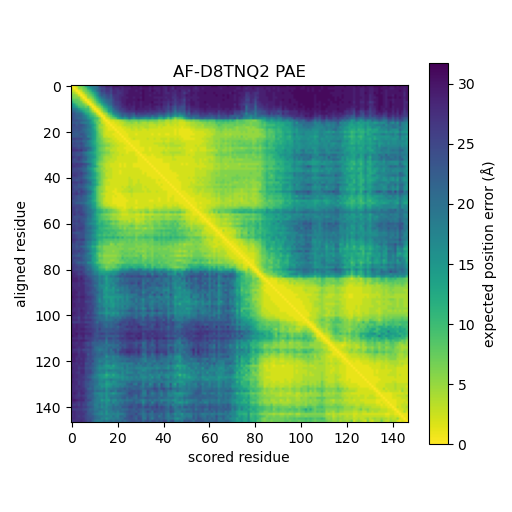IS A C 1
ATOM 601 O O . HIS A 1 78 ? 0.249 -3.096 15.857 1.00 79.75 78 HIS A O 1
ATOM 607 N N . GLU A 1 79 ? 1.273 -1.280 15.057 1.00 75.31 79 GLU A N 1
ATOM 608 C CA . GLU A 1 79 ? 0.045 -0.604 14.620 1.00 75.31 79 GLU A CA 1
ATOM 609 C C . GLU A 1 79 ? -0.283 -0.904 13.140 1.00 75.31 79 GLU A C 1
ATOM 611 O O . GLU A 1 79 ? -1.393 -0.629 12.687 1.00 75.31 79 GLU A O 1
ATOM 616 N N . LEU A 1 80 ? 0.642 -1.488 12.361 1.00 71.81 80 LEU A N 1
ATOM 617 C CA . LEU A 1 80 ? 0.469 -1.679 10.910 1.00 71.81 80 LEU A CA 1
ATOM 618 C C . LEU A 1 80 ? -0.616 -2.696 10.547 1.00 71.81 80 LEU A C 1
ATOM 620 O O . LEU A 1 80 ? -1.238 -2.561 9.496 1.00 71.81 80 LEU A O 1
ATOM 624 N N . GLN A 1 81 ? -0.872 -3.682 11.405 1.00 67.06 81 GLN A N 1
ATOM 625 C CA . GLN A 1 81 ? -1.958 -4.652 11.212 1.00 67.06 81 GLN A CA 1
ATOM 626 C C . GLN A 1 81 ? -3.348 -4.030 11.430 1.00 67.06 81 GLN A C 1
ATOM 628 O O . GLN A 1 81 ? -4.370 -4.642 11.131 1.00 67.06 81 GLN A O 1
ATOM 633 N N . HIS A 1 82 ? -3.394 -2.796 11.937 1.00 67.50 82 HIS A N 1
ATOM 634 C CA . HIS A 1 82 ? -4.603 -2.081 12.321 1.00 67.50 82 HIS A CA 1
ATOM 635 C C . HIS A 1 82 ? -4.874 -0.863 11.422 1.00 67.50 82 HIS A C 1
ATOM 637 O O . HIS A 1 82 ? -5.521 0.085 11.866 1.00 67.50 82 HIS A O 1
ATOM 643 N N . ARG A 1 83 ? -4.413 -0.876 10.159 1.00 61.88 83 ARG A N 1
ATOM 644 C CA . ARG A 1 83 ? -4.627 0.228 9.195 1.00 61.88 83 ARG A CA 1
ATOM 645 C C . ARG A 1 83 ? -6.095 0.653 9.096 1.00 61.88 83 ARG A C 1
ATOM 647 O O . ARG A 1 83 ? -6.380 1.839 9.224 1.00 61.88 83 ARG A O 1
ATOM 654 N N . ASP A 1 84 ? -7.010 -0.306 9.011 1.00 66.75 84 ASP A N 1
ATOM 655 C CA . ASP A 1 84 ? -8.449 -0.020 8.947 1.00 66.75 84 ASP A CA 1
ATOM 656 C C . ASP A 1 84 ? -9.057 0.278 10.318 1.00 66.75 84 ASP A C 1
ATOM 658 O O . ASP A 1 84 ? -10.131 0.856 10.408 1.00 66.75 84 ASP A O 1
ATOM 662 N N . PHE A 1 85 ? -8.392 -0.106 11.413 1.00 77.69 85 PHE A N 1
ATOM 663 C CA . PHE A 1 85 ? -8.936 0.066 12.759 1.00 77.69 85 PHE A CA 1
ATOM 664 C C . PHE A 1 85 ? -9.092 1.542 13.102 1.00 77.69 85 PHE A C 1
ATOM 666 O O . PHE A 1 85 ? -10.133 1.929 13.617 1.00 77.69 85 PHE A O 1
ATOM 673 N N . LYS A 1 86 ? -8.064 2.355 12.830 1.00 77.25 86 LYS A N 1
ATOM 674 C CA . LYS A 1 86 ? -8.075 3.770 13.212 1.00 77.25 86 LYS A CA 1
ATOM 675 C C . LYS A 1 86 ? -9.060 4.572 12.366 1.00 77.25 86 LYS A C 1
ATOM 677 O O . LYS A 1 86 ? -9.759 5.411 12.918 1.00 77.25 86 LYS A O 1
ATOM 682 N N . GLN A 1 87 ? -9.142 4.287 11.066 1.00 80.56 87 GLN A N 1
ATOM 683 C CA . GLN A 1 87 ? -10.133 4.927 10.202 1.00 80.56 87 GLN A CA 1
ATOM 684 C C . GLN A 1 87 ? -11.550 4.486 10.582 1.00 80.56 87 GLN A C 1
ATOM 686 O O . GLN A 1 87 ? -12.370 5.332 10.905 1.00 80.56 87 GLN A O 1
ATOM 691 N N . ALA A 1 88 ? -11.798 3.179 10.716 1.00 82.94 88 ALA A N 1
ATOM 692 C CA . ALA A 1 88 ? -13.103 2.671 11.141 1.00 82.94 88 ALA A CA 1
ATOM 693 C C . ALA A 1 88 ? -13.512 3.163 12.540 1.00 82.94 88 ALA A C 1
ATOM 695 O O . ALA A 1 88 ? -14.699 3.289 12.824 1.00 82.94 88 ALA A O 1
ATOM 696 N N . GLN A 1 89 ? -12.545 3.430 13.423 1.00 87.19 89 GLN A N 1
ATOM 697 C CA . GLN A 1 89 ? -12.802 4.037 14.724 1.00 87.19 89 GLN A CA 1
ATOM 698 C C . GLN A 1 89 ? -13.271 5.487 14.587 1.00 87.19 89 GLN A C 1
ATOM 700 O O . GLN A 1 89 ? -14.216 5.871 15.271 1.00 87.19 89 GLN A O 1
ATOM 705 N N . LEU A 1 90 ? -12.621 6.287 13.735 1.00 86.75 90 LEU A N 1
ATOM 706 C CA . LEU A 1 90 ? -13.038 7.664 13.464 1.00 86.75 90 LEU A CA 1
ATOM 707 C C . LEU A 1 90 ? -14.438 7.687 12.848 1.00 86.75 90 LEU A C 1
ATOM 709 O O . LEU A 1 90 ? -15.323 8.322 13.417 1.00 86.75 90 LEU A O 1
ATOM 713 N N . ASP A 1 91 ? -14.650 6.904 11.789 1.00 87.56 91 ASP A N 1
ATOM 714 C CA . ASP A 1 91 ? -15.935 6.799 11.094 1.00 87.56 91 ASP A CA 1
ATOM 715 C C . ASP A 1 91 ? -17.054 6.385 12.071 1.00 87.56 91 ASP A C 1
ATOM 717 O O . ASP A 1 91 ? -18.128 6.984 12.106 1.00 87.56 91 ASP A O 1
ATOM 721 N N . PHE A 1 92 ? -16.780 5.413 12.953 1.00 91.38 92 PHE A N 1
ATOM 722 C CA . PHE A 1 92 ? -17.724 4.997 13.991 1.00 91.38 92 PHE A CA 1
ATOM 723 C C . PHE A 1 92 ? -18.099 6.134 14.944 1.00 91.38 92 PHE A C 1
ATOM 725 O O . PHE A 1 92 ? -19.273 6.278 15.281 1.00 91.38 92 PHE A O 1
ATOM 732 N N . TYR A 1 93 ? -17.127 6.915 15.421 1.00 90.62 93 TYR A N 1
ATOM 733 C CA . TYR A 1 93 ? -17.417 8.005 16.352 1.00 90.62 93 TYR A CA 1
ATOM 734 C C . TYR A 1 93 ? -18.177 9.149 15.674 1.00 90.62 93 TYR A C 1
ATOM 736 O O . TYR A 1 93 ? -19.039 9.735 16.321 1.00 90.62 93 TYR A O 1
ATOM 744 N N . GLU A 1 94 ? -17.923 9.426 14.394 1.00 90.00 94 GLU A N 1
ATOM 745 C CA . GLU A 1 94 ? -18.688 10.407 13.613 1.00 90.00 94 GLU A CA 1
ATOM 746 C C . GLU A 1 94 ? -20.147 9.975 13.423 1.00 90.00 94 GLU A C 1
ATOM 748 O O . GLU A 1 94 ? -21.073 10.753 13.668 1.00 90.00 94 GLU A O 1
ATOM 753 N N . ASP A 1 95 ? -20.372 8.718 13.040 1.00 89.88 95 ASP A N 1
ATOM 754 C CA . ASP A 1 95 ? -21.721 8.179 12.874 1.00 89.88 95 ASP A CA 1
ATOM 755 C C . ASP A 1 95 ? -22.464 8.079 14.214 1.00 89.88 95 ASP A C 1
ATOM 757 O O . ASP A 1 95 ? -23.658 8.385 14.298 1.00 89.88 95 ASP A O 1
ATOM 761 N N . TYR A 1 96 ? -21.764 7.703 15.288 1.00 90.25 96 TY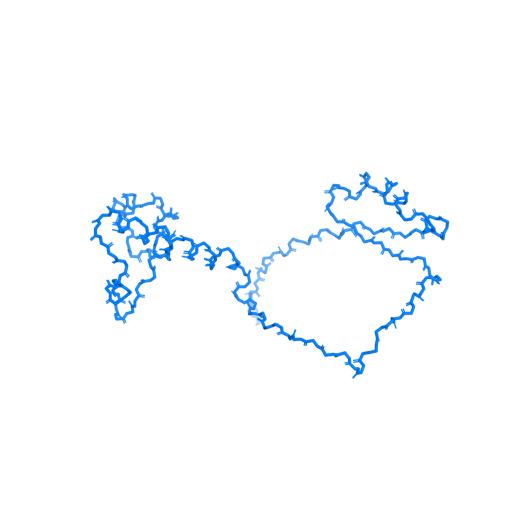R A N 1
ATOM 762 C CA . TYR A 1 96 ? -22.339 7.648 16.629 1.00 90.25 96 TYR A CA 1
ATOM 763 C C . TYR A 1 96 ? -22.696 9.043 17.157 1.00 90.25 96 TYR A C 1
ATOM 765 O O . TYR A 1 96 ? -23.745 9.213 17.785 1.00 90.25 96 TYR A O 1
ATOM 773 N N . ASP A 1 97 ? -21.881 10.057 16.854 1.00 89.94 97 ASP A N 1
ATOM 774 C CA . ASP A 1 97 ? -22.191 11.446 17.192 1.00 89.94 97 ASP A CA 1
ATOM 775 C C . ASP A 1 97 ? -23.448 11.923 16.472 1.00 89.94 97 ASP A C 1
ATOM 777 O O . ASP A 1 97 ? -24.362 12.467 17.095 1.00 89.94 97 ASP A O 1
ATOM 781 N N . ARG A 1 98 ? -23.530 11.654 15.164 1.00 91.12 98 ARG A N 1
ATOM 782 C CA . ARG A 1 98 ? -24.694 11.980 14.336 1.00 91.12 98 ARG A CA 1
ATOM 783 C C . ARG A 1 98 ? -25.962 11.319 14.877 1.00 91.12 98 ARG A C 1
ATOM 785 O O . ARG A 1 98 ? -27.004 11.970 14.975 1.00 91.12 98 ARG A O 1
ATOM 792 N N . PHE A 1 99 ? -25.873 10.047 15.268 1.00 91.06 99 PHE A N 1
ATOM 793 C CA . PHE A 1 99 ? -26.980 9.324 15.889 1.00 91.06 99 PHE A CA 1
ATOM 794 C C . PHE A 1 99 ? -27.428 9.988 17.194 1.00 91.06 99 PHE A C 1
ATOM 796 O O . PHE A 1 99 ? -28.617 10.248 17.364 1.00 91.06 99 PHE A O 1
ATOM 803 N N . LEU A 1 100 ? -26.509 10.321 18.102 1.00 89.69 100 LEU A N 1
ATOM 804 C CA . LEU A 1 100 ? -26.877 10.945 19.374 1.00 89.69 100 LEU A CA 1
ATOM 805 C C . LEU A 1 100 ? -27.505 12.326 19.184 1.00 89.69 100 LEU A C 1
ATOM 807 O O . LEU A 1 100 ? -28.520 12.602 19.827 1.00 89.69 100 LEU A O 1
ATOM 811 N N . HIS A 1 101 ? -26.983 13.136 18.260 1.00 89.69 101 HIS A N 1
ATOM 812 C CA . HIS A 1 101 ? -27.567 14.433 17.911 1.00 89.69 101 HIS A CA 1
ATOM 813 C C . HIS A 1 101 ? -29.004 14.296 17.404 1.00 89.69 101 HIS A C 1
ATOM 815 O O . HIS A 1 101 ? -29.869 15.067 17.818 1.00 89.69 101 HIS A O 1
ATOM 821 N N . SER A 1 102 ? -29.297 13.268 16.599 1.00 92.44 102 SER A N 1
ATOM 822 C CA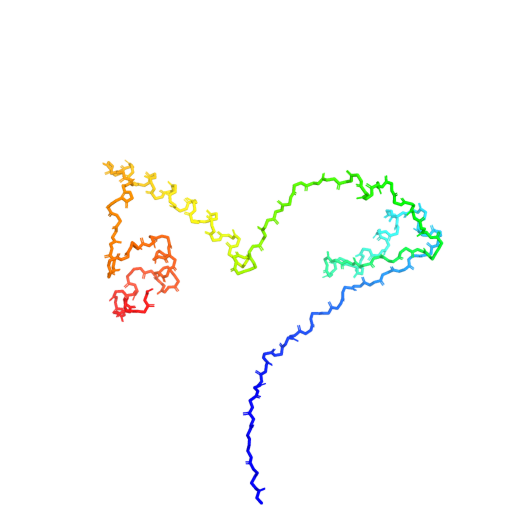 . SER A 1 102 ? -30.673 12.986 16.159 1.00 92.44 102 SER A CA 1
ATOM 823 C C . SER A 1 102 ? -31.629 12.674 17.319 1.00 92.44 102 SER A C 1
ATOM 825 O O . SER A 1 102 ? -32.826 12.922 17.219 1.00 92.44 102 SER A O 1
ATOM 827 N N . GLN A 1 103 ? -31.101 12.165 18.437 1.00 90.25 103 GLN A N 1
ATOM 828 C CA . GLN A 1 103 ? -31.847 11.860 19.661 1.00 90.25 103 GLN A CA 1
ATOM 829 C C . GLN A 1 103 ? -31.848 13.030 20.665 1.00 90.25 103 GLN A C 1
ATOM 831 O O . GLN A 1 103 ? -32.218 12.843 21.826 1.00 90.25 103 GLN A O 1
ATOM 836 N N . GLY A 1 104 ? -31.382 14.221 20.264 1.00 88.31 104 GLY A N 1
ATOM 837 C CA . GLY A 1 104 ? -31.264 15.394 21.139 1.00 88.31 104 GLY A CA 1
ATOM 838 C C . GLY A 1 104 ? -30.157 15.282 22.195 1.00 88.31 104 GLY A C 1
ATOM 839 O O . GLY A 1 104 ? -30.174 15.999 23.194 1.00 88.31 104 GLY A O 1
ATOM 840 N N . LYS A 1 105 ? -29.204 14.362 22.012 1.00 85.00 105 LYS A N 1
ATOM 841 C CA . LYS A 1 105 ? -28.038 14.152 22.882 1.00 85.00 105 LYS A CA 1
ATOM 842 C C . LYS A 1 105 ? -26.763 14.558 22.140 1.00 85.00 105 LYS A C 1
ATOM 844 O O . LYS A 1 105 ? -26.761 14.677 20.927 1.00 85.00 105 LYS A O 1
ATOM 849 N N . GLN A 1 106 ? -25.659 14.750 22.852 1.00 79.44 106 GLN A N 1
ATOM 850 C CA . GLN A 1 106 ? -24.357 15.037 22.236 1.00 79.44 106 GLN A CA 1
ATOM 851 C C . GLN A 1 106 ? -23.298 14.098 22.804 1.00 79.44 106 GLN A C 1
ATOM 853 O O . GLN A 1 106 ? -23.381 13.726 23.984 1.00 79.44 106 GLN A O 1
ATOM 858 N N . LEU A 1 107 ? -22.288 13.734 22.007 1.00 74.88 107 LEU A N 1
ATOM 859 C CA . LEU A 1 107 ? -21.133 13.018 22.538 1.00 74.88 107 LEU A CA 1
ATOM 860 C C . LEU A 1 107 ? -20.320 13.911 23.466 1.00 74.88 107 LEU A C 1
ATOM 862 O O . LEU A 1 107 ? -19.538 14.763 23.054 1.00 74.88 107 LEU A O 1
ATOM 866 N N . CYS A 1 108 ? -20.452 13.659 24.760 1.00 73.44 108 CYS A N 1
ATOM 867 C CA . CYS A 1 108 ? -19.592 14.245 25.772 1.00 73.44 108 CYS A CA 1
ATOM 868 C C . CYS A 1 108 ? -18.556 13.205 26.206 1.00 73.44 108 CYS A C 1
ATOM 870 O O . CYS A 1 108 ? -18.897 12.282 26.943 1.00 73.44 108 CYS A O 1
ATOM 872 N N . LYS A 1 109 ? -17.287 13.362 25.800 1.00 66.44 109 LYS A N 1
ATOM 873 C CA . LYS A 1 109 ? -16.200 12.429 26.173 1.00 66.44 109 LYS A CA 1
ATOM 874 C C . LYS A 1 109 ? -16.052 12.217 27.685 1.00 66.44 109 LYS A C 1
ATOM 876 O O . LYS A 1 109 ? -15.794 11.107 28.120 1.00 66.44 109 LYS A O 1
ATOM 881 N N . TRP A 1 110 ? -16.298 13.245 28.495 1.00 64.69 110 TRP A N 1
ATOM 882 C CA . TRP A 1 110 ? -16.256 13.153 29.962 1.00 64.69 110 TRP A CA 1
ATOM 883 C C . TRP A 1 110 ? -17.400 12.327 30.579 1.00 64.69 110 TRP A C 1
ATOM 885 O O . TRP A 1 110 ? -17.368 12.032 31.768 1.00 64.69 110 TRP A O 1
ATOM 895 N N . LYS A 1 111 ? -18.415 11.955 29.788 1.00 69.00 111 LYS A N 1
ATOM 896 C CA . LYS A 1 111 ? -19.504 11.054 30.195 1.00 69.00 111 LYS A CA 1
ATOM 897 C C . LYS A 1 111 ? -19.259 9.607 29.761 1.00 69.00 111 LYS A C 1
ATOM 899 O O . LYS A 1 111 ? -20.190 8.803 29.808 1.00 69.00 111 LYS A O 1
ATOM 904 N N . TYR A 1 112 ? -18.062 9.277 29.268 1.00 80.06 112 TYR A N 1
ATOM 905 C CA . TYR A 1 112 ? -17.780 7.915 28.828 1.00 80.06 112 TYR A CA 1
ATOM 906 C C . TYR A 1 112 ? -17.871 6.959 30.019 1.00 80.06 112 TYR A C 1
ATOM 908 O O . TYR A 1 112 ? -17.424 7.295 31.117 1.00 80.06 112 TYR A O 1
ATOM 916 N N . PRO A 1 113 ? -18.477 5.777 29.825 1.00 82.69 113 PRO A N 1
ATOM 917 C CA . PRO A 1 113 ? -18.546 4.793 30.884 1.00 82.69 113 PRO A CA 1
ATOM 918 C C . PRO A 1 113 ? -17.128 4.384 31.281 1.00 82.69 113 PRO A C 1
ATOM 920 O O . PRO A 1 113 ? -16.282 4.101 30.430 1.00 82.69 113 PRO A O 1
ATOM 923 N N . GLN A 1 114 ? -16.883 4.358 32.586 1.00 84.81 114 GLN A N 1
ATOM 924 C CA . GLN A 1 114 ? -15.622 3.914 33.156 1.00 84.81 114 GLN A CA 1
ATOM 925 C C . GLN A 1 114 ? -15.789 2.525 33.756 1.00 84.81 114 GLN A C 1
ATOM 927 O O . GLN A 1 114 ? -16.767 2.244 34.448 1.00 84.81 114 GLN A O 1
ATOM 932 N N . PHE A 1 115 ? -14.803 1.665 33.526 1.00 82.25 115 PHE A N 1
ATOM 933 C CA . PHE A 1 115 ? -14.704 0.366 34.173 1.00 82.25 115 PHE A CA 1
ATOM 934 C C . PHE A 1 115 ? -13.350 0.261 34.866 1.00 82.25 115 PHE A C 1
ATOM 936 O O . PHE A 1 115 ? -12.307 0.452 34.242 1.00 82.25 115 PHE A O 1
ATOM 943 N N . LEU A 1 116 ? -13.369 0.005 36.178 1.00 85.38 116 LEU A N 1
ATOM 944 C CA . LEU A 1 116 ? -12.167 -0.020 37.025 1.00 85.38 116 LEU A CA 1
ATOM 945 C C . LEU A 1 116 ? -11.315 1.263 36.904 1.00 85.38 116 LEU A C 1
ATOM 947 O O . LEU A 1 116 ? -10.087 1.205 36.878 1.00 85.38 116 LEU A O 1
ATOM 951 N N . GLY A 1 117 ? -11.973 2.424 36.791 1.00 83.88 117 GLY A N 1
ATOM 952 C CA . GLY A 1 117 ? -11.316 3.734 36.679 1.00 83.88 117 GLY A CA 1
ATOM 953 C C . GLY A 1 117 ? -10.647 4.011 35.329 1.00 83.88 117 GLY A C 1
ATOM 954 O O . GLY A 1 117 ? -9.942 5.007 35.199 1.00 83.88 117 GLY A O 1
ATOM 955 N N . LYS A 1 118 ? -10.848 3.147 34.325 1.00 84.44 118 LYS A N 1
ATOM 956 C CA . LYS A 1 118 ? -10.403 3.372 32.947 1.00 84.44 118 LYS A CA 1
ATOM 957 C C . LYS A 1 118 ? -11.595 3.686 32.059 1.00 84.44 118 LYS A C 1
ATOM 959 O O . LYS A 1 118 ? -12.623 3.014 32.147 1.00 84.44 118 LYS A O 1
ATOM 964 N N . ASP A 1 119 ? -11.430 4.671 31.187 1.00 85.31 119 ASP A N 1
ATOM 965 C CA . ASP A 1 119 ? -12.421 4.982 30.163 1.00 85.31 119 ASP A CA 1
ATOM 966 C C . ASP A 1 119 ? -12.575 3.791 29.214 1.00 85.31 119 ASP A C 1
ATOM 968 O O . ASP A 1 119 ? -11.591 3.221 28.730 1.00 85.31 119 ASP A O 1
ATOM 972 N N . ILE A 1 120 ? -13.820 3.405 28.952 1.00 86.75 120 ILE A N 1
ATOM 973 C CA . ILE A 1 120 ? -14.128 2.357 27.986 1.00 86.75 120 ILE A CA 1
ATOM 974 C C . ILE A 1 120 ? -14.156 2.972 26.589 1.00 86.75 120 ILE A C 1
ATOM 976 O O . ILE A 1 120 ? -14.908 3.909 26.311 1.00 86.75 120 ILE A O 1
ATOM 980 N N . ASP A 1 121 ? -13.372 2.399 25.679 1.00 86.31 121 ASP A N 1
ATOM 981 C CA . ASP A 1 121 ? -13.451 2.725 24.260 1.00 86.31 121 ASP A CA 1
ATOM 982 C C . ASP A 1 121 ? -14.696 2.066 23.648 1.00 86.31 121 ASP A C 1
ATOM 984 O O . ASP A 1 121 ? -14.770 0.844 23.479 1.00 86.31 121 ASP A O 1
ATOM 988 N N . ILE A 1 122 ? -15.690 2.891 23.319 1.00 89.06 122 ILE A N 1
ATOM 989 C CA . ILE A 1 122 ? -16.996 2.447 22.817 1.00 89.06 122 ILE A CA 1
ATOM 990 C C . ILE A 1 122 ? -16.845 1.691 21.491 1.00 89.06 122 ILE A C 1
ATOM 992 O O . ILE A 1 122 ? -17.547 0.707 21.270 1.00 89.06 122 ILE A O 1
ATOM 996 N N . PHE A 1 123 ? -15.905 2.089 20.628 1.00 89.38 123 PHE A N 1
ATOM 997 C CA . PHE A 1 123 ? -15.657 1.393 19.363 1.00 89.38 123 PHE A CA 1
ATOM 998 C C . PHE A 1 123 ? -15.085 -0.012 19.588 1.00 89.38 123 PHE A C 1
ATOM 1000 O O . PHE A 1 123 ? -15.497 -0.976 18.933 1.00 89.38 123 PHE A O 1
ATOM 1007 N N . VAL A 1 124 ? -14.156 -0.148 20.540 1.00 89.31 124 VAL A N 1
ATOM 1008 C CA . VAL A 1 124 ? -13.585 -1.449 20.918 1.00 89.31 124 VAL A CA 1
ATOM 1009 C C . VAL A 1 124 ? -14.673 -2.351 21.489 1.00 89.31 124 VAL A C 1
ATOM 1011 O O . VAL A 1 124 ? -14.814 -3.486 21.026 1.00 89.31 124 VAL A O 1
ATOM 1014 N N . LEU A 1 125 ? -15.478 -1.830 22.422 1.00 91.31 125 LEU A N 1
ATOM 1015 C CA . LEU A 1 125 ? -16.607 -2.547 23.010 1.00 91.31 125 LEU A CA 1
ATOM 1016 C C . LEU A 1 125 ? -17.607 -2.982 21.930 1.00 91.31 125 LEU A C 1
ATOM 1018 O O . LEU A 1 125 ? -17.973 -4.153 21.863 1.00 91.31 125 LEU A O 1
ATOM 1022 N N . TYR A 1 126 ? -17.990 -2.073 21.032 1.00 91.38 126 TYR A N 1
ATOM 1023 C CA . TYR A 1 126 ? -18.887 -2.365 19.915 1.00 91.38 126 TYR A CA 1
ATOM 1024 C C . TYR A 1 126 ? -18.345 -3.493 19.029 1.00 91.38 126 TYR A C 1
ATOM 1026 O O . TYR A 1 126 ? -19.072 -4.442 18.732 1.00 91.38 126 TYR A O 1
ATOM 1034 N N . ARG A 1 127 ? -17.062 -3.456 18.636 1.00 90.62 127 ARG A N 1
ATOM 1035 C CA . ARG A 1 127 ? -16.462 -4.544 17.842 1.00 90.62 127 ARG A CA 1
ATOM 1036 C C . ARG A 1 127 ? -16.396 -5.857 18.612 1.00 90.62 127 ARG A C 1
ATOM 1038 O O . ARG A 1 127 ? -16.583 -6.899 17.984 1.00 90.62 127 ARG A O 1
ATOM 1045 N N . ALA A 1 128 ? -16.093 -5.831 19.908 1.00 91.12 128 ALA A N 1
ATOM 1046 C CA . ALA A 1 128 ? -16.038 -7.029 20.741 1.00 91.12 128 ALA A CA 1
ATOM 1047 C C . ALA A 1 128 ? -17.422 -7.689 20.847 1.00 91.12 128 ALA A C 1
ATOM 1049 O O . ALA A 1 128 ? -17.555 -8.887 20.591 1.00 91.12 128 ALA A O 1
ATOM 1050 N N . VAL A 1 129 ? -18.462 -6.888 21.096 1.00 93.75 129 VAL A N 1
ATOM 1051 C CA . VAL A 1 129 ? -19.861 -7.335 21.139 1.00 93.75 129 VAL A CA 1
ATOM 1052 C C . VAL A 1 129 ? -20.318 -7.856 19.774 1.00 93.75 129 VAL A C 1
ATOM 1054 O O . VAL A 1 129 ? -20.852 -8.959 19.665 1.00 93.75 129 VAL A O 1
ATOM 1057 N N . LYS A 1 130 ? -20.051 -7.112 18.695 1.00 91.38 130 LYS A N 1
ATOM 1058 C CA . LYS A 1 130 ? -20.448 -7.499 17.333 1.00 91.38 130 LYS A CA 1
ATOM 1059 C C . LYS A 1 130 ? -19.791 -8.806 16.882 1.00 91.38 130 LYS A C 1
ATOM 1061 O O . LYS A 1 130 ? -20.460 -9.641 16.283 1.00 91.38 130 LYS A O 1
ATOM 1066 N N . ARG A 1 131 ? -18.513 -9.030 17.218 1.00 90.12 131 ARG A N 1
ATOM 1067 C CA . ARG A 1 131 ? -17.802 -10.291 16.920 1.00 90.12 131 ARG A CA 1
ATOM 1068 C C . ARG A 1 131 ? -18.399 -11.510 17.627 1.00 90.12 131 ARG A C 1
ATOM 1070 O O . ARG A 1 131 ? -18.235 -12.619 17.137 1.00 90.12 131 ARG A O 1
ATOM 1077 N N . ARG A 1 132 ? -19.083 -11.312 18.754 1.00 90.06 132 ARG A N 1
ATOM 1078 C CA . ARG A 1 132 ? -19.704 -12.374 19.563 1.00 90.06 132 ARG A CA 1
ATOM 1079 C C . ARG A 1 132 ? -21.201 -12.565 19.264 1.00 90.06 132 ARG A C 1
ATOM 1081 O O . ARG A 1 132 ? -21.904 -13.219 20.029 1.00 90.06 132 ARG A O 1
ATOM 1088 N N . GLY A 1 133 ? -21.684 -12.017 18.148 1.00 89.62 133 GLY A N 1
ATOM 1089 C CA . GLY A 1 133 ? -23.073 -12.171 17.704 1.00 89.62 133 GLY A CA 1
ATOM 1090 C C . GLY A 1 133 ? -24.026 -11.080 18.195 1.00 89.62 133 GLY A C 1
ATOM 1091 O O . GLY A 1 133 ? -25.232 -11.234 18.058 1.00 89.62 133 GLY A O 1
ATOM 1092 N N . GLY A 1 134 ? -23.511 -9.972 18.739 1.00 91.81 134 GLY A N 1
ATOM 1093 C CA . GLY A 1 134 ? -24.324 -8.826 19.151 1.00 91.81 134 GLY A CA 1
ATOM 1094 C C . GLY A 1 134 ? -24.779 -8.864 20.612 1.00 91.81 134 GLY A C 1
ATOM 1095 O O . GLY A 1 134 ? -24.452 -9.773 21.372 1.00 91.81 134 GLY A O 1
ATOM 1096 N N . TYR A 1 135 ? -25.510 -7.822 21.013 1.00 91.69 135 TYR A N 1
ATOM 1097 C CA . TYR A 1 135 ? -25.924 -7.594 22.403 1.00 91.69 135 TYR A CA 1
ATOM 1098 C C . TYR A 1 135 ? -26.826 -8.709 22.954 1.00 91.69 135 TYR A C 1
ATOM 1100 O O . TYR A 1 135 ? -26.600 -9.190 24.067 1.00 91.69 135 TYR A O 1
ATOM 1108 N N . GLU A 1 136 ? -27.822 -9.125 22.171 1.00 93.81 136 GLU A N 1
ATOM 1109 C CA . GLU A 1 136 ? -28.834 -10.110 22.576 1.00 93.81 136 GLU A CA 1
ATOM 1110 C C . GLU A 1 136 ? -28.179 -11.465 22.871 1.00 93.81 136 GLU A C 1
ATOM 1112 O O . GLU A 1 136 ? -28.233 -11.946 24.003 1.00 93.81 136 GLU A O 1
ATOM 1117 N N . SER A 1 137 ? -27.410 -11.984 21.908 1.00 91.38 137 SER A N 1
ATOM 1118 C CA . SER A 1 137 ? -26.660 -13.244 22.018 1.00 91.38 137 SER A CA 1
ATOM 1119 C C . SER A 1 137 ? -25.755 -13.304 23.260 1.00 91.38 137 SER A C 1
ATOM 1121 O O . SER A 1 137 ? -25.746 -14.294 23.995 1.00 91.38 137 SER A O 1
ATOM 1123 N N . ILE A 1 138 ? -24.998 -12.238 23.547 1.00 92.81 138 ILE A N 1
ATOM 1124 C CA . ILE A 1 138 ? -24.080 -12.209 24.702 1.00 92.81 138 ILE A CA 1
ATOM 1125 C C . ILE A 1 138 ? -24.845 -12.187 26.023 1.00 92.81 138 ILE A C 1
ATOM 1127 O O . ILE A 1 138 ? -24.405 -12.805 26.999 1.00 92.81 138 ILE A O 1
ATOM 1131 N N . THR A 1 139 ? -25.969 -11.472 26.061 1.00 91.94 139 THR A N 1
ATOM 1132 C CA . THR A 1 139 ? -26.797 -11.331 27.261 1.00 91.94 139 THR A CA 1
ATOM 1133 C C . THR A 1 139 ? -27.493 -12.644 27.598 1.00 91.94 139 THR A C 1
ATOM 1135 O O . THR A 1 139 ? -27.439 -13.074 28.750 1.00 91.94 139 THR A O 1
ATOM 1138 N N . GLU A 1 140 ? -28.038 -13.333 26.596 1.00 92.88 140 GLU A N 1
ATOM 1139 C CA . GLU A 1 140 ? -28.624 -14.669 26.744 1.00 92.88 140 GLU A CA 1
ATOM 1140 C C . GLU A 1 140 ? -27.592 -15.691 27.231 1.00 92.88 140 GLU A C 1
ATOM 1142 O O . GLU A 1 140 ? -27.846 -16.462 28.157 1.00 92.88 140 GLU A O 1
ATOM 1147 N N . GLN A 1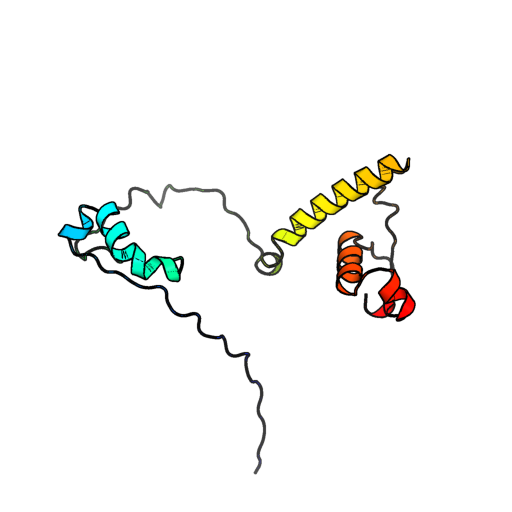 141 ? -26.384 -15.650 26.666 1.00 90.75 141 GLN A N 1
ATOM 1148 C CA . GLN A 1 141 ? -25.304 -16.577 27.010 1.00 90.75 141 GLN A CA 1
ATOM 1149 C C . GLN A 1 141 ? -24.525 -16.172 28.275 1.00 90.75 141 GLN A C 1
ATOM 1151 O O . GLN A 1 141 ? -23.638 -16.909 28.702 1.00 90.75 141 GLN A O 1
ATOM 1156 N N . LYS A 1 142 ? -24.826 -15.013 28.880 1.00 89.81 142 LYS A N 1
ATOM 1157 C CA . LYS A 1 142 ? -24.133 -14.435 30.052 1.00 89.81 142 LYS A CA 1
ATOM 1158 C C . LYS A 1 142 ? -22.609 -14.296 29.883 1.00 89.81 142 LYS A C 1
ATOM 1160 O O . LYS A 1 142 ? -21.857 -14.395 30.853 1.00 89.81 142 LYS A O 1
ATOM 1165 N N . LYS A 1 143 ? -22.143 -13.999 28.666 1.00 90.31 143 LYS A N 1
ATOM 1166 C CA . LYS A 1 143 ? -20.709 -13.948 28.304 1.00 90.31 143 LYS A CA 1
ATOM 1167 C C . LYS A 1 143 ? -20.056 -12.569 28.446 1.00 90.31 143 LYS A C 1
ATOM 1169 O O . LYS A 1 143 ? -18.964 -12.353 27.933 1.00 90.31 143 LYS A O 1
ATOM 1174 N N . TRP A 1 144 ? -20.676 -11.638 29.173 1.00 88.69 144 TRP A N 1
ATOM 1175 C CA . TRP A 1 144 ? -20.159 -10.272 29.358 1.00 88.69 144 TRP A CA 1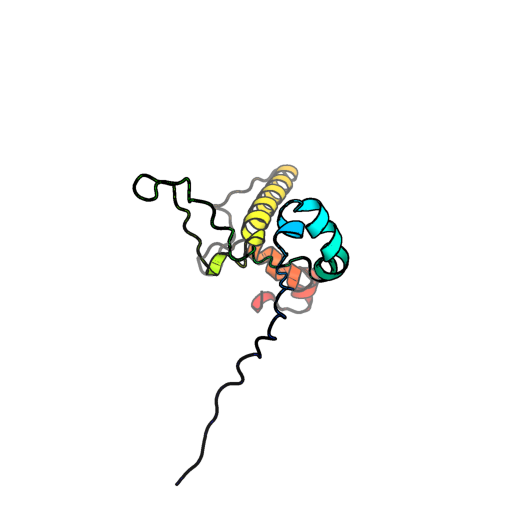
ATOM 1176 C C . TRP A 1 144 ? -18.768 -10.197 30.002 1.00 88.69 144 TRP A C 1
ATOM 1178 O O . TRP A 1 144 ? -18.061 -9.231 29.766 1.00 88.69 144 TRP A O 1
ATOM 1188 N N . ARG A 1 145 ? -18.346 -11.209 30.777 1.00 88.38 145 ARG A N 1
ATOM 1189 C CA . ARG A 1 145 ? -16.979 -11.263 31.339 1.00 88.38 145 ARG A CA 1
ATOM 1190 C C . ARG A 1 145 ? -15.899 -11.534 30.292 1.00 88.38 145 ARG A C 1
ATOM 1192 O O . ARG A 1 145 ? -14.730 -11.305 30.566 1.00 88.38 145 ARG A O 1
ATOM 1199 N N . GLU A 1 146 ? -16.280 -12.095 29.151 1.00 84.81 146 GLU A N 1
ATOM 1200 C CA . GLU A 1 146 ? -15.354 -12.434 28.072 1.00 84.81 146 GLU A CA 1
ATOM 1201 C C . GLU A 1 146 ? -15.258 -11.322 27.013 1.00 84.81 146 GLU A C 1
ATOM 1203 O O . GLU A 1 146 ? -14.410 -11.398 26.121 1.00 84.81 146 GLU A O 1
ATOM 1208 N N . VAL A 1 147 ? -16.166 -10.341 27.066 1.00 82.69 147 VAL A N 1
ATOM 1209 C CA . VAL A 1 147 ? -16.184 -9.147 26.206 1.00 82.69 147 VAL A CA 1
ATOM 1210 C C . VAL A 1 147 ? -15.161 -8.146 26.717 1.00 82.69 147 VAL A C 1
ATOM 1212 O O . VAL A 1 147 ? -14.392 -7.655 25.862 1.00 82.69 147 VAL A O 1
#